Protein AF-A0A9P5ZV84-F1 (afdb_monomer)

Secondary structure (DSSP, 8-state):
-EE-SS-HHHHHHHHHHHH--GGGT--SSHHHHHHTTS-S-EE-GGGS---HHHHTS-------THHHHHHHTTSSS----TTT--EEES-GGGGTTSGGGEEEPPP--HHHHHHHHHHHSTTS-TT-HHHHTTS--HHHHHHHHHHHHTT-S-HHHHHHTTTTSHHHHTT-----

Organism: Pleurotus eryngii (NCBI:txid5323)

Mean predicted aligned error: 6.74 Å

Nearest PDB structures (foldseek):
  2ght-assembly2_B  TM=7.461E-01  e=7.608E-02  Homo sapiens
  3l0c-assembly2_B  TM=4.409E-01  e=1.042E-01  Homo sapiens

InterPro domains:
  IPR023214 HAD superfamily [G3DSA:3.40.50.1000] (1-156)

pLDDT: mean 87.29, std 14.45, range [34.97, 98.25]

Sequence (176 aa):
MVWGSAQPHSVEDMVRRAFCDPELAGAKSKDELVSSGRLVAVWARDTLGLPSDAYFQKTQTTKNLETPWKHLQGSEGVQHSASSTLLLDDSPLKARLQPLNHLCVKEYTSEMRLADLQVVSEDSTPYDINAYYNLDLTLLAVIGALDAIKWESNVAGWVRSGGLSLKGADNANRPA

Radius of gyration: 18.5 Å; Cα contacts (8 Å, |Δi|>4): 180; chains: 1; bounding box: 47×33×50 Å

Foldseek 3Di:
DAAEAADPVVQQVVCCVPAVDVVVVGNVGPVRCCVVVVDVDRHYNVQQPDDPVCSPDPDQTADDPVSVQVVCCPPPVDRDDQFHAADEEQDCSNCVNNSLRYDHFHDCDPVLVVLQVVLVPPPDDPDPVVSVVSHDCRVVLVVVLVVVSVPGRGSSVCSVVQVVPPVVVVVPPDDD

Structure (mmCIF, N/CA/C/O backbone):
data_AF-A0A9P5ZV84-F1
#
_entry.id   AF-A0A9P5ZV84-F1
#
loop_
_atom_site.group_PDB
_atom_site.id
_atom_site.type_symbol
_atom_site.label_atom_id
_atom_site.label_alt_id
_atom_site.label_comp_id
_atom_site.label_asym_id
_atom_site.label_entity_id
_atom_site.label_seq_id
_atom_site.pdbx_PDB_ins_code
_atom_site.Cartn_x
_atom_site.Cartn_y
_atom_site.Cartn_z
_atom_site.occupancy
_atom_site.B_iso_or_equiv
_atom_site.auth_seq_id
_atom_site.auth_comp_id
_atom_site.auth_asym_id
_atom_site.auth_atom_id
_atom_site.pdbx_PDB_model_num
ATOM 1 N N . MET A 1 1 ? -1.663 7.087 3.431 1.00 93.62 1 MET A N 1
ATOM 2 C CA . MET A 1 1 ? -0.621 6.464 4.283 1.00 93.62 1 MET A CA 1
ATOM 3 C C . MET A 1 1 ? 0.250 5.587 3.400 1.00 93.62 1 MET A C 1
ATOM 5 O O . MET A 1 1 ? -0.297 4.940 2.518 1.00 93.62 1 MET A O 1
ATOM 9 N N . VAL A 1 2 ? 1.560 5.532 3.645 1.00 97.31 2 VAL A N 1
ATOM 10 C CA . VAL A 1 2 ? 2.456 4.510 3.070 1.00 97.31 2 VAL A CA 1
ATOM 11 C C . VAL A 1 2 ? 2.811 3.508 4.165 1.00 97.31 2 VAL A C 1
ATOM 13 O O . VAL A 1 2 ? 3.163 3.924 5.264 1.00 97.31 2 VAL A O 1
ATOM 16 N N . TRP A 1 3 ? 2.724 2.205 3.882 1.00 97.88 3 TRP A N 1
ATOM 17 C CA . TRP A 1 3 ? 3.088 1.147 4.832 1.00 97.88 3 TRP A CA 1
ATOM 18 C C . TRP A 1 3 ? 3.998 0.111 4.159 1.00 97.88 3 TRP A C 1
ATOM 20 O O . TRP A 1 3 ? 3.532 -0.790 3.463 1.00 97.88 3 TRP A O 1
ATOM 30 N N . GLY A 1 4 ? 5.312 0.260 4.308 1.00 96.75 4 GLY A N 1
ATOM 31 C CA . GLY A 1 4 ? 6.317 -0.601 3.688 1.00 96.75 4 GLY A CA 1
ATOM 32 C C . GLY A 1 4 ? 6.654 -1.844 4.516 1.00 96.75 4 GLY A C 1
ATOM 33 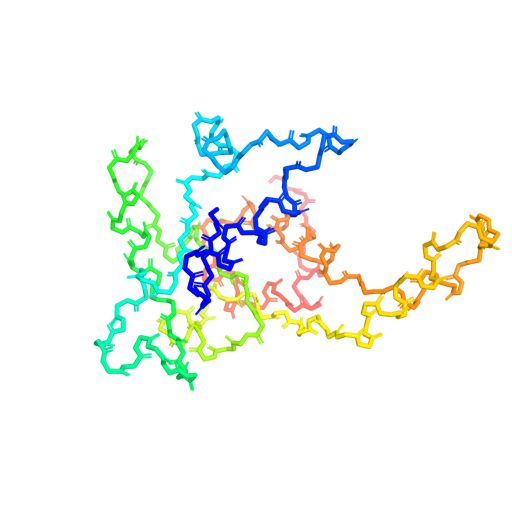O O . GLY A 1 4 ? 6.645 -1.813 5.742 1.00 96.75 4 GLY A O 1
ATOM 34 N N . SER A 1 5 ? 6.999 -2.950 3.841 1.00 96.12 5 SER A N 1
ATOM 35 C CA . SER A 1 5 ? 7.548 -4.160 4.493 1.00 96.12 5 SER A CA 1
ATOM 36 C C . SER A 1 5 ? 9.076 -4.163 4.630 1.00 96.12 5 SER A C 1
ATOM 38 O O . SER A 1 5 ? 9.632 -5.052 5.284 1.00 96.12 5 SER A O 1
ATOM 40 N N . ALA A 1 6 ? 9.748 -3.185 4.019 1.00 96.00 6 ALA A N 1
ATOM 41 C CA . ALA A 1 6 ? 11.187 -2.973 4.114 1.00 96.00 6 ALA A CA 1
ATOM 42 C C . ALA A 1 6 ? 11.553 -2.142 5.353 1.00 96.00 6 ALA A C 1
ATOM 44 O O . ALA A 1 6 ? 10.688 -1.543 5.995 1.00 96.00 6 ALA A O 1
ATOM 45 N N . GLN A 1 7 ? 12.839 -2.119 5.699 1.00 95.88 7 GLN A N 1
ATOM 46 C CA . GLN A 1 7 ? 13.337 -1.337 6.830 1.00 95.88 7 GLN A CA 1
ATOM 47 C C . GLN A 1 7 ? 13.118 0.175 6.622 1.00 95.88 7 GLN A C 1
ATOM 49 O O . GLN A 1 7 ? 13.026 0.616 5.472 1.00 95.88 7 GLN A O 1
ATOM 54 N N . PRO A 1 8 ? 13.080 0.975 7.708 1.00 97.19 8 PRO A N 1
ATOM 55 C CA . PRO A 1 8 ? 12.782 2.407 7.642 1.00 97.19 8 PRO A CA 1
ATOM 56 C C . PRO A 1 8 ? 13.585 3.180 6.593 1.00 97.19 8 PRO A C 1
ATOM 58 O O . PRO A 1 8 ? 12.991 3.884 5.783 1.00 97.19 8 PRO A O 1
ATOM 61 N N . HIS A 1 9 ? 14.904 2.976 6.529 1.00 96.69 9 HIS A N 1
ATOM 62 C CA . HIS A 1 9 ? 15.768 3.674 5.570 1.00 96.69 9 HIS A CA 1
ATOM 63 C C . HIS A 1 9 ? 15.399 3.373 4.104 1.00 96.69 9 HIS A C 1
ATOM 65 O O . HIS A 1 9 ? 15.443 4.260 3.256 1.00 96.69 9 HIS A O 1
ATOM 71 N N . SER A 1 10 ? 15.008 2.129 3.793 1.00 96.75 10 SER A N 1
ATOM 72 C CA . SER A 1 10 ? 14.623 1.740 2.434 1.00 96.75 10 SER A CA 1
ATOM 73 C C . SER A 1 10 ? 13.276 2.355 2.054 1.00 96.75 10 SER A C 1
ATOM 75 O O . SER A 1 10 ? 13.121 2.858 0.946 1.00 96.75 10 SER A O 1
ATOM 77 N N . VAL A 1 11 ? 12.306 2.338 2.977 1.00 97.00 11 VAL A N 1
ATOM 78 C CA . VAL A 1 11 ? 10.986 2.955 2.761 1.00 97.00 11 VAL A CA 1
ATOM 79 C C . VAL A 1 11 ? 11.117 4.469 2.601 1.00 97.00 11 VAL A C 1
ATOM 81 O O . VAL A 1 11 ? 10.456 5.048 1.746 1.00 97.00 11 VAL A O 1
ATOM 84 N N . GLU A 1 12 ? 11.988 5.107 3.380 1.00 95.25 12 GLU A N 1
ATOM 85 C CA . GLU A 1 12 ? 12.266 6.538 3.276 1.00 95.25 12 GLU A CA 1
ATOM 86 C C . GLU A 1 12 ? 12.843 6.926 1.912 1.00 95.25 12 GLU A C 1
ATOM 88 O O . GLU A 1 12 ? 12.334 7.859 1.290 1.00 95.25 12 GLU A O 1
ATOM 93 N N . ASP A 1 13 ? 13.836 6.190 1.400 1.00 95.44 13 ASP A N 1
ATOM 94 C CA . ASP A 1 13 ? 14.368 6.454 0.059 1.00 95.44 13 ASP A CA 1
ATOM 95 C C . ASP A 1 13 ? 13.310 6.219 -1.033 1.00 95.44 13 ASP A C 1
ATOM 97 O O . ASP A 1 13 ? 13.196 7.028 -1.954 1.00 95.44 13 ASP A O 1
ATOM 101 N N . MET A 1 14 ? 12.478 5.176 -0.907 1.00 95.31 14 MET A N 1
ATOM 102 C CA . MET A 1 14 ? 11.359 4.931 -1.830 1.00 95.31 14 MET A CA 1
ATOM 103 C C . MET A 1 14 ? 10.352 6.087 -1.830 1.00 95.31 14 MET A C 1
ATOM 105 O O . MET A 1 14 ? 9.993 6.585 -2.894 1.00 95.31 14 MET A O 1
ATOM 109 N N . VAL A 1 15 ? 9.917 6.545 -0.652 1.00 94.88 15 VAL A N 1
ATOM 110 C CA . VAL A 1 15 ? 8.969 7.664 -0.516 1.00 94.88 15 VAL A CA 1
ATOM 111 C C . VAL A 1 15 ? 9.560 8.947 -1.086 1.00 94.88 15 VAL A C 1
ATOM 113 O O . VAL A 1 15 ? 8.878 9.653 -1.824 1.00 94.88 15 VAL A O 1
ATOM 116 N N . ARG A 1 16 ? 10.836 9.226 -0.802 1.00 93.12 16 ARG A N 1
ATOM 117 C CA . ARG A 1 16 ? 11.533 10.391 -1.350 1.00 93.12 16 ARG A CA 1
ATOM 118 C C . ARG A 1 16 ? 11.546 10.360 -2.878 1.00 93.12 16 ARG A C 1
ATOM 120 O O . ARG A 1 16 ? 11.194 11.351 -3.501 1.00 93.12 16 ARG A O 1
ATOM 127 N N . ARG A 1 17 ? 11.917 9.234 -3.492 1.00 91.75 17 ARG A N 1
ATOM 128 C CA . ARG A 1 17 ? 11.963 9.119 -4.960 1.00 91.75 17 ARG A CA 1
ATOM 129 C C . ARG A 1 17 ? 10.580 9.176 -5.609 1.00 91.75 17 ARG A C 1
ATOM 131 O O . ARG A 1 17 ? 10.471 9.687 -6.711 1.00 91.75 17 ARG A O 1
ATOM 138 N N . ALA A 1 18 ? 9.551 8.647 -4.950 1.00 91.00 18 ALA A N 1
ATOM 139 C CA . ALA A 1 18 ? 8.205 8.573 -5.515 1.00 91.00 18 ALA A CA 1
ATOM 140 C C . ALA A 1 18 ? 7.397 9.872 -5.362 1.00 91.00 18 ALA A C 1
ATOM 142 O O . ALA A 1 18 ? 6.582 10.187 -6.222 1.00 91.00 18 ALA A O 1
ATOM 143 N N . PHE A 1 19 ? 7.578 10.606 -4.260 1.00 91.50 19 PHE A N 1
ATOM 144 C CA . PHE A 1 19 ? 6.693 11.719 -3.891 1.00 91.50 19 PHE A CA 1
ATOM 145 C C . PHE A 1 19 ? 7.407 13.059 -3.701 1.00 91.50 19 PHE A C 1
ATOM 147 O O . PHE A 1 19 ? 6.730 14.078 -3.538 1.00 91.50 19 PHE A O 1
ATOM 154 N N . CYS A 1 20 ? 8.742 13.074 -3.695 1.00 88.56 20 CYS A N 1
ATOM 155 C CA . CYS A 1 20 ? 9.529 14.287 -3.482 1.00 88.56 20 CYS A CA 1
ATOM 156 C C . CYS A 1 20 ? 10.251 14.776 -4.742 1.00 88.56 20 CYS A C 1
ATOM 158 O O . CYS A 1 20 ? 11.294 15.419 -4.638 1.00 88.56 20 CYS A O 1
ATOM 160 N N . ASP A 1 21 ? 9.708 14.458 -5.919 1.00 82.88 21 ASP A N 1
ATOM 161 C CA . ASP A 1 21 ? 10.191 14.991 -7.189 1.00 82.88 21 ASP A CA 1
ATOM 162 C C . ASP A 1 21 ? 9.724 16.452 -7.363 1.00 82.88 21 ASP A C 1
ATOM 164 O O . ASP A 1 21 ? 8.517 16.695 -7.489 1.00 82.88 21 ASP A O 1
ATOM 168 N N . PRO A 1 22 ? 10.639 17.440 -7.360 1.00 72.50 22 PRO A N 1
ATOM 169 C CA . PRO A 1 22 ? 10.279 18.847 -7.505 1.00 72.50 22 PRO A CA 1
ATOM 170 C C . PRO A 1 22 ? 9.592 19.168 -8.839 1.00 72.50 22 PRO A C 1
ATOM 172 O O . PRO A 1 22 ? 8.816 20.121 -8.894 1.00 72.50 22 PRO A O 1
ATOM 175 N N . GLU A 1 23 ? 9.842 18.386 -9.894 1.00 75.06 23 GLU A N 1
ATOM 176 C CA . GLU A 1 23 ? 9.270 18.615 -11.227 1.00 75.06 23 GLU A CA 1
ATOM 177 C C . GLU A 1 23 ? 7.789 18.209 -11.302 1.00 75.06 23 GLU A C 1
ATOM 179 O O . GLU A 1 23 ? 7.032 18.755 -12.102 1.00 75.06 23 GLU A O 1
ATOM 184 N N . LEU A 1 24 ? 7.336 17.325 -10.407 1.00 68.12 24 LEU A N 1
ATOM 185 C CA . LEU A 1 24 ? 5.956 16.823 -10.345 1.00 68.12 24 LEU A CA 1
ATOM 186 C C . LEU A 1 24 ? 5.126 17.463 -9.217 1.00 68.12 24 LEU A C 1
ATOM 188 O O . LEU A 1 24 ? 4.193 16.846 -8.698 1.00 68.12 24 LEU A O 1
ATOM 192 N N . ALA A 1 25 ? 5.472 18.685 -8.789 1.00 63.59 25 ALA A N 1
ATOM 193 C CA . ALA A 1 25 ? 4.902 19.320 -7.590 1.00 63.59 25 ALA A CA 1
ATOM 194 C C . ALA A 1 25 ? 5.015 18.424 -6.328 1.00 63.59 25 ALA A C 1
ATOM 196 O O . ALA A 1 25 ? 4.129 18.368 -5.457 1.00 63.59 25 ALA A O 1
ATOM 197 N N . GLY A 1 26 ? 6.116 17.676 -6.234 1.00 75.31 26 GLY A N 1
ATOM 198 C CA . GLY A 1 26 ? 6.455 16.844 -5.087 1.00 75.31 26 GLY A CA 1
ATOM 199 C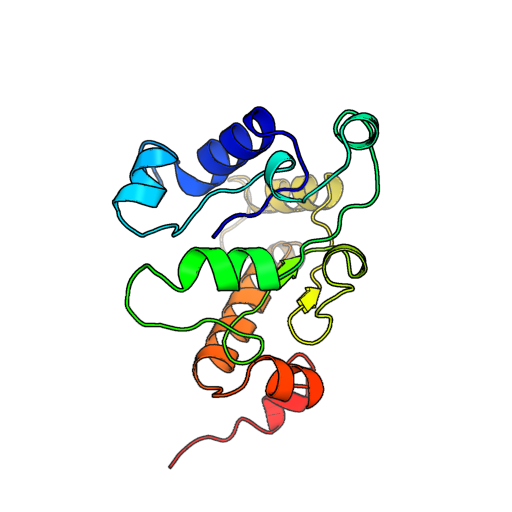 C . GLY A 1 26 ? 6.748 17.667 -3.834 1.00 75.31 26 GLY A C 1
ATOM 200 O O . GLY A 1 26 ? 6.993 18.871 -3.884 1.00 75.31 26 GLY A O 1
ATOM 201 N N . ALA A 1 27 ? 6.683 17.014 -2.677 1.00 84.31 27 ALA A N 1
ATOM 202 C CA . ALA A 1 27 ? 7.130 17.617 -1.420 1.00 84.31 27 ALA A CA 1
ATOM 203 C C . ALA A 1 27 ? 8.667 17.677 -1.366 1.00 84.31 27 ALA A C 1
ATOM 205 O O . ALA A 1 27 ? 9.341 16.957 -2.089 1.00 84.31 27 ALA A O 1
ATOM 206 N N . LYS A 1 28 ? 9.272 18.468 -0.479 1.00 87.69 28 LYS A N 1
ATOM 207 C CA . LYS A 1 28 ? 10.740 18.483 -0.318 1.00 87.69 28 LYS A CA 1
ATOM 208 C C . LYS A 1 28 ? 11.242 17.290 0.484 1.00 87.69 28 LYS A C 1
ATOM 210 O O . LYS A 1 28 ? 12.394 16.882 0.351 1.00 87.69 28 LYS A O 1
ATOM 215 N N . SER A 1 29 ? 10.399 16.734 1.349 1.00 90.06 29 SER A N 1
ATOM 216 C CA . SER A 1 29 ? 10.757 15.622 2.224 1.00 90.06 29 SER A CA 1
ATOM 217 C C . SER A 1 29 ? 9.537 14.806 2.648 1.00 90.06 29 SER A C 1
ATOM 219 O O . SER A 1 29 ? 8.388 15.234 2.525 1.00 90.06 29 SER A O 1
ATOM 221 N N . LYS A 1 30 ? 9.810 13.627 3.216 1.00 91.19 30 LYS A N 1
ATOM 222 C CA . LYS A 1 30 ? 8.823 12.807 3.926 1.00 91.19 30 LYS A CA 1
ATOM 223 C C . LYS A 1 30 ? 8.096 13.605 5.016 1.00 91.19 30 LYS A C 1
ATOM 225 O O . LYS A 1 30 ? 6.881 13.492 5.146 1.00 91.19 30 LYS A O 1
ATOM 230 N N . ASP A 1 31 ? 8.824 14.425 5.769 1.00 92.50 31 ASP A N 1
ATOM 231 C CA . ASP A 1 31 ? 8.262 15.206 6.875 1.00 92.50 31 ASP A CA 1
ATOM 232 C C . ASP A 1 31 ? 7.325 16.310 6.374 1.00 92.50 31 ASP A C 1
ATOM 234 O O . ASP A 1 31 ? 6.314 16.603 7.011 1.00 92.50 31 ASP A O 1
ATOM 238 N N . GLU A 1 32 ? 7.595 16.881 5.197 1.00 92.38 32 GLU A N 1
ATOM 239 C CA . GLU A 1 32 ? 6.668 17.808 4.548 1.00 92.38 32 GLU A CA 1
ATOM 240 C C . GLU A 1 32 ? 5.404 17.090 4.055 1.00 92.38 32 GLU A C 1
ATOM 242 O O . GLU A 1 32 ? 4.306 17.607 4.248 1.00 92.38 32 GLU A O 1
ATOM 247 N N . LEU A 1 33 ? 5.512 15.875 3.493 1.00 92.38 33 LEU A N 1
ATOM 248 C CA . LEU A 1 33 ? 4.326 15.085 3.113 1.00 92.38 33 LEU A CA 1
ATOM 249 C C . LEU A 1 33 ? 3.405 14.845 4.311 1.00 92.38 33 LEU A C 1
ATOM 251 O O . LEU A 1 33 ? 2.186 14.912 4.163 1.00 92.38 33 LEU A O 1
ATOM 255 N N . VAL A 1 34 ? 3.986 14.575 5.482 1.00 92.50 34 VAL A N 1
ATOM 256 C CA . VAL A 1 34 ? 3.217 14.320 6.703 1.00 92.50 34 VAL A CA 1
ATOM 257 C C . VAL A 1 34 ? 2.663 15.601 7.309 1.00 92.50 34 VAL A C 1
ATOM 259 O O . VAL A 1 34 ? 1.465 15.684 7.563 1.00 92.50 34 VAL A O 1
ATOM 262 N N . SER A 1 35 ? 3.495 16.625 7.487 1.00 92.94 35 SER A N 1
ATOM 263 C CA . SER A 1 35 ? 3.065 17.887 8.105 1.00 92.94 35 SER A CA 1
ATOM 264 C C . SER A 1 35 ? 2.061 18.675 7.255 1.00 92.94 35 SER A C 1
ATOM 266 O O . SER A 1 35 ? 1.228 19.381 7.814 1.00 92.94 35 SER A O 1
ATOM 268 N N . SER A 1 36 ? 2.084 18.521 5.925 1.00 91.88 36 SER A N 1
ATOM 269 C CA . SER A 1 36 ? 1.080 19.101 5.014 1.00 91.88 36 SER A CA 1
ATOM 270 C C . SER A 1 36 ? -0.219 18.292 4.908 1.00 91.88 36 SER A C 1
ATOM 272 O O . SER A 1 36 ? -1.154 18.735 4.246 1.00 91.88 36 SER A O 1
ATOM 274 N N . GLY A 1 37 ? -0.285 17.092 5.494 1.00 89.94 37 GLY A N 1
ATOM 275 C CA . GLY A 1 37 ? -1.444 16.200 5.388 1.00 89.94 37 GLY A CA 1
ATOM 276 C C . GLY A 1 37 ? -1.556 15.427 4.065 1.00 89.94 37 GLY A C 1
ATOM 277 O O . GLY A 1 37 ? -2.470 14.617 3.919 1.00 89.94 37 GLY A O 1
ATOM 278 N N . ARG A 1 38 ? -0.616 15.589 3.117 1.00 90.62 38 ARG A N 1
ATOM 279 C CA . ARG A 1 38 ? -0.567 14.785 1.873 1.00 90.62 38 ARG A CA 1
ATOM 280 C C . ARG A 1 38 ? -0.425 13.288 2.164 1.00 90.62 38 ARG A C 1
ATOM 282 O O . ARG A 1 38 ? -0.954 12.457 1.430 1.00 90.62 38 ARG A O 1
ATOM 289 N N . LEU A 1 39 ? 0.270 12.934 3.245 1.00 93.31 39 LEU A N 1
ATOM 290 C CA . LEU A 1 39 ? 0.303 11.588 3.806 1.00 93.31 39 LEU A CA 1
ATOM 291 C C . LEU A 1 39 ? 0.040 11.643 5.308 1.00 93.31 39 LEU A C 1
ATOM 293 O O . LEU A 1 39 ? 0.831 12.193 6.050 1.00 93.31 39 LEU A O 1
ATOM 297 N N . VAL A 1 40 ? -0.985 10.948 5.795 1.00 92.38 40 VAL A N 1
ATOM 298 C CA . VAL A 1 40 ? -1.237 10.877 7.250 1.00 92.38 40 VAL A CA 1
ATOM 299 C C . VAL A 1 40 ? -0.130 10.163 8.043 1.00 92.38 40 VAL A C 1
ATOM 301 O O . VAL A 1 40 ? -0.013 10.362 9.244 1.00 92.38 40 VAL A O 1
ATOM 304 N N . ALA A 1 41 ? 0.661 9.305 7.386 1.00 94.44 41 ALA A N 1
ATOM 305 C CA . ALA A 1 41 ? 1.802 8.603 7.975 1.00 94.44 41 ALA A CA 1
ATOM 306 C C . ALA A 1 41 ? 2.629 7.867 6.907 1.00 94.44 41 ALA A C 1
ATOM 308 O O . ALA A 1 41 ? 2.108 7.468 5.852 1.00 94.44 41 ALA A O 1
ATOM 309 N N . VAL A 1 42 ? 3.898 7.623 7.244 1.00 96.81 42 VAL A N 1
ATOM 310 C CA . VAL A 1 42 ? 4.827 6.741 6.529 1.00 96.81 42 VAL A CA 1
ATOM 311 C C . VAL A 1 42 ? 5.370 5.719 7.519 1.00 96.81 42 VAL A C 1
ATOM 313 O O . VAL A 1 42 ? 6.102 6.064 8.442 1.00 96.81 42 VAL A O 1
ATOM 316 N N . TRP A 1 43 ? 4.983 4.465 7.334 1.00 97.69 43 TRP A N 1
ATOM 317 C CA . TRP A 1 43 ? 5.302 3.343 8.206 1.00 97.69 43 TRP A CA 1
ATOM 318 C C . TRP A 1 43 ? 6.158 2.316 7.476 1.00 97.69 43 TRP A C 1
ATOM 320 O O . TRP A 1 43 ? 6.004 2.109 6.271 1.00 97.69 43 TRP A O 1
ATOM 330 N N . ALA A 1 44 ? 7.043 1.650 8.209 1.00 97.38 44 ALA A N 1
ATOM 331 C CA . ALA A 1 44 ? 7.966 0.661 7.673 1.00 97.38 44 ALA A CA 1
ATOM 332 C C . ALA A 1 44 ? 7.892 -0.649 8.473 1.00 97.38 44 ALA A C 1
ATOM 334 O O . ALA A 1 44 ? 6.951 -0.887 9.237 1.00 97.38 44 ALA A O 1
ATOM 335 N N . ARG A 1 45 ? 8.870 -1.535 8.269 1.00 97.06 45 ARG A N 1
ATOM 336 C CA . ARG A 1 45 ? 8.920 -2.875 8.869 1.00 97.06 45 ARG A CA 1
ATOM 337 C C . ARG A 1 45 ? 8.811 -2.894 10.395 1.00 97.06 45 ARG A C 1
ATOM 339 O O . ARG A 1 45 ? 8.276 -3.847 10.952 1.00 97.06 45 ARG A O 1
ATOM 346 N N . ASP A 1 46 ? 9.297 -1.852 11.052 1.00 95.81 46 ASP A N 1
ATOM 347 C CA . ASP A 1 46 ? 9.256 -1.628 12.500 1.00 95.81 46 ASP A CA 1
ATOM 348 C C . ASP A 1 46 ? 7.831 -1.481 13.058 1.00 95.81 46 ASP A C 1
ATOM 350 O O . ASP A 1 46 ? 7.591 -1.764 14.227 1.00 95.81 46 ASP A O 1
ATOM 354 N N . THR A 1 47 ? 6.860 -1.144 12.210 1.00 96.00 47 THR A N 1
ATOM 355 C CA . THR A 1 47 ? 5.443 -0.994 12.592 1.00 96.00 47 THR A CA 1
ATOM 356 C C . THR A 1 47 ? 4.595 -2.252 12.366 1.00 96.00 47 THR A C 1
ATOM 358 O O . THR A 1 47 ? 3.401 -2.264 12.661 1.00 96.00 47 THR A O 1
ATOM 361 N N . LEU A 1 48 ? 5.186 -3.329 11.834 1.00 95.25 48 LEU A N 1
ATOM 362 C CA . LEU A 1 48 ? 4.466 -4.565 11.490 1.00 95.25 48 LEU A CA 1
ATOM 363 C C . LEU A 1 48 ? 4.294 -5.530 12.671 1.00 95.25 48 LEU A C 1
ATOM 365 O O . LEU A 1 48 ? 3.711 -6.598 12.499 1.00 95.25 48 LEU A O 1
ATOM 369 N N . GLY A 1 49 ? 4.811 -5.181 13.854 1.00 93.62 49 GLY A N 1
ATOM 370 C CA . GLY A 1 49 ? 4.730 -6.032 15.045 1.00 93.62 49 GLY A CA 1
ATOM 371 C C . GLY A 1 49 ? 5.518 -7.338 14.910 1.00 93.62 49 GLY A C 1
ATOM 372 O O . GLY A 1 49 ? 5.110 -8.363 15.450 1.00 93.62 49 GLY A O 1
ATOM 373 N N . LEU A 1 50 ? 6.618 -7.322 14.150 1.00 94.00 50 LEU A N 1
ATOM 374 C CA . LEU A 1 50 ? 7.488 -8.487 14.002 1.00 94.00 50 LEU A CA 1
ATOM 375 C C . LEU A 1 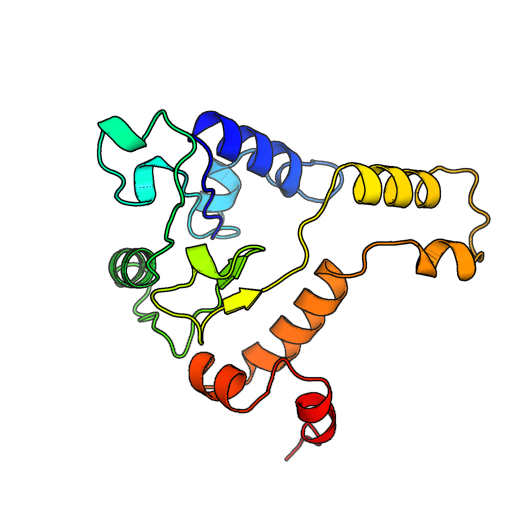50 ? 8.287 -8.733 15.291 1.00 94.00 50 LEU A C 1
ATOM 377 O O . LEU A 1 50 ? 8.746 -7.768 15.906 1.00 94.00 50 LEU A O 1
ATOM 381 N N . PRO A 1 51 ? 8.519 -10.002 15.672 1.00 92.56 51 PRO A N 1
ATOM 382 C CA . PRO A 1 51 ? 9.482 -10.311 16.716 1.00 92.56 51 PRO A CA 1
ATOM 383 C C . PRO A 1 51 ? 10.904 -9.944 16.261 1.00 92.56 51 PRO A C 1
ATOM 385 O O . PRO A 1 51 ? 11.197 -9.830 15.064 1.00 92.56 51 PRO A O 1
ATOM 388 N N . SER A 1 52 ? 11.789 -9.706 17.229 1.00 90.81 52 SER A N 1
ATOM 389 C CA . SER A 1 52 ? 13.135 -9.167 16.994 1.00 90.81 52 SER A CA 1
ATOM 390 C C . SER A 1 52 ? 14.002 -10.059 16.101 1.00 90.81 52 SER A C 1
ATOM 392 O O . SER A 1 52 ? 14.780 -9.551 15.294 1.00 90.81 52 SER A O 1
ATOM 394 N N . ASP A 1 53 ? 13.834 -11.375 16.193 1.00 90.62 53 ASP A N 1
ATOM 395 C CA . ASP A 1 53 ? 14.513 -12.381 15.373 1.00 90.62 53 ASP A CA 1
ATOM 396 C C . ASP A 1 53 ? 14.075 -12.344 13.898 1.00 90.62 53 ASP A C 1
ATOM 398 O O . ASP A 1 53 ? 14.899 -12.511 12.998 1.00 90.62 53 ASP A O 1
ATOM 402 N N . ALA A 1 54 ? 12.803 -12.048 13.634 1.00 92.56 54 ALA A N 1
ATOM 403 C CA . ALA A 1 54 ? 12.227 -11.920 12.297 1.00 92.56 54 ALA A CA 1
ATOM 404 C C . ALA A 1 54 ? 12.464 -10.542 11.650 1.00 92.56 54 ALA A C 1
ATOM 406 O O . ALA A 1 54 ? 12.337 -10.389 10.426 1.00 92.56 54 ALA A O 1
ATOM 407 N N . TYR A 1 55 ? 12.805 -9.523 12.444 1.00 92.69 55 TYR A N 1
ATOM 408 C CA . TYR A 1 55 ? 12.960 -8.150 11.962 1.00 92.69 55 TYR A CA 1
ATOM 409 C C . TYR A 1 55 ? 14.063 -8.023 10.899 1.00 92.69 55 TYR A C 1
ATOM 411 O O . TYR A 1 55 ? 13.859 -7.365 9.878 1.00 92.69 55 TYR A O 1
ATOM 419 N N . PHE A 1 56 ? 15.194 -8.708 11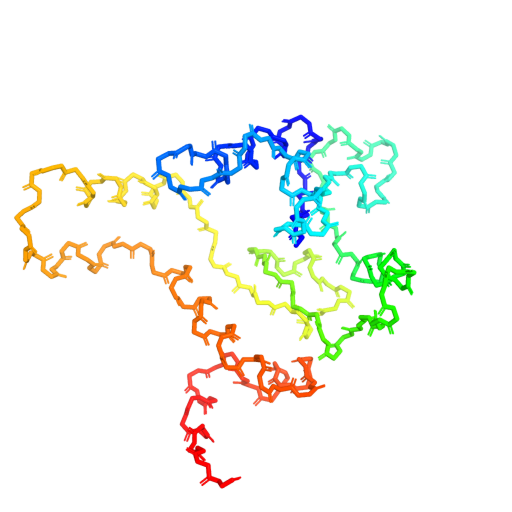.076 1.00 91.94 56 PHE A N 1
ATOM 420 C CA . PHE A 1 56 ? 16.331 -8.658 10.146 1.00 91.94 56 PHE A CA 1
ATOM 421 C C . PHE A 1 56 ? 16.304 -9.743 9.059 1.00 91.94 56 PHE A C 1
ATOM 423 O O . PHE A 1 56 ? 17.239 -9.846 8.270 1.00 91.94 56 PHE A O 1
ATOM 430 N N . GLN A 1 57 ? 15.241 -10.546 8.993 1.00 91.69 57 GLN A N 1
ATOM 431 C CA . GLN A 1 57 ? 15.126 -11.662 8.054 1.00 91.69 57 GLN A CA 1
ATOM 432 C C . GLN A 1 57 ? 14.068 -11.393 6.986 1.00 91.69 57 GLN A C 1
ATOM 434 O O . GLN A 1 57 ? 13.087 -10.687 7.222 1.00 91.69 57 GLN A O 1
ATOM 439 N N . LYS A 1 58 ? 14.209 -12.022 5.814 1.00 89.00 58 LYS A N 1
ATOM 440 C CA . LYS A 1 58 ? 13.151 -12.047 4.796 1.00 89.00 58 LYS A CA 1
ATOM 441 C C . LYS A 1 58 ? 12.038 -13.005 5.236 1.00 89.00 58 LYS A C 1
ATOM 443 O O . LYS A 1 58 ? 11.979 -14.145 4.795 1.00 89.00 58 LYS A O 1
ATOM 448 N N . THR A 1 59 ? 11.169 -12.531 6.126 1.00 92.19 59 THR A N 1
ATOM 449 C CA . THR A 1 59 ? 9.969 -13.257 6.563 1.00 92.19 59 THR A CA 1
ATOM 450 C C . THR A 1 59 ? 8.701 -12.712 5.912 1.00 92.19 59 THR A C 1
ATOM 452 O O . THR A 1 59 ? 8.646 -11.543 5.513 1.00 92.19 59 THR A O 1
ATOM 455 N N . GLN A 1 60 ? 7.671 -13.552 5.843 1.00 92.62 60 GLN A N 1
ATOM 456 C CA . GLN A 1 60 ? 6.332 -13.143 5.444 1.00 92.62 60 GLN A CA 1
ATOM 457 C C . GLN A 1 60 ? 5.773 -12.134 6.456 1.00 92.62 60 GLN A C 1
ATOM 459 O O . GLN A 1 60 ? 5.769 -12.372 7.661 1.00 92.62 60 GLN A O 1
ATOM 464 N N . THR A 1 61 ? 5.294 -10.995 5.959 1.00 95.56 61 THR A N 1
ATOM 465 C CA . THR A 1 61 ? 4.752 -9.906 6.778 1.00 95.56 61 THR A CA 1
ATOM 466 C C . THR A 1 61 ? 3.238 -9.814 6.660 1.00 95.56 61 THR A C 1
ATOM 468 O O . THR A 1 61 ? 2.672 -10.054 5.596 1.00 95.56 61 THR A O 1
ATOM 471 N N . THR A 1 62 ? 2.575 -9.429 7.750 1.00 97.19 62 THR A N 1
ATOM 472 C CA . THR A 1 62 ? 1.129 -9.171 7.780 1.00 97.19 62 THR A CA 1
ATOM 473 C C . THR A 1 62 ? 0.876 -7.721 8.168 1.00 97.19 62 THR A C 1
ATOM 475 O O . THR A 1 62 ? 1.458 -7.230 9.130 1.00 97.19 62 THR A O 1
ATOM 478 N N . LYS A 1 63 ? 0.000 -7.043 7.429 1.00 98.06 63 LYS A N 1
ATOM 479 C CA . LYS A 1 63 ? -0.450 -5.675 7.680 1.00 98.06 63 LYS A CA 1
ATOM 480 C C . LYS A 1 63 ? -1.814 -5.723 8.357 1.00 98.06 63 LYS A C 1
ATOM 482 O O . LYS A 1 63 ? -2.844 -5.783 7.695 1.00 98.06 63 LYS A O 1
ATOM 487 N N . ASN A 1 64 ? -1.819 -5.747 9.687 1.00 97.69 64 ASN A N 1
ATOM 488 C CA . ASN A 1 64 ? -3.062 -5.735 10.455 1.00 97.69 64 ASN A CA 1
ATOM 489 C C . ASN A 1 64 ? -3.706 -4.339 10.415 1.00 97.69 64 ASN A C 1
ATOM 491 O O . ASN A 1 64 ? -3.195 -3.420 11.052 1.00 97.69 64 ASN A O 1
ATOM 495 N N . LEU A 1 65 ? -4.832 -4.173 9.718 1.00 97.81 65 LEU A N 1
ATOM 496 C CA . LEU A 1 65 ? -5.501 -2.871 9.600 1.00 97.81 65 LEU A CA 1
ATOM 497 C C . LEU A 1 65 ? -6.043 -2.324 10.929 1.00 97.81 65 LEU A C 1
ATOM 499 O O . LEU A 1 65 ? -6.239 -1.117 11.042 1.00 97.81 65 LEU A O 1
ATOM 503 N N . GLU A 1 66 ? -6.175 -3.143 11.976 1.00 96.31 66 GLU A N 1
ATOM 504 C CA . GLU A 1 66 ? -6.462 -2.612 13.313 1.00 96.31 66 GLU A CA 1
ATOM 505 C C . GLU A 1 66 ? -5.372 -1.663 13.831 1.00 96.31 66 GLU A C 1
ATOM 507 O O . GLU A 1 66 ? -5.673 -0.780 14.634 1.00 96.31 66 GLU A O 1
ATOM 512 N N . THR A 1 67 ? -4.120 -1.825 13.391 1.00 95.38 67 THR A N 1
ATOM 513 C CA . THR A 1 67 ? -2.999 -0.968 13.797 1.00 95.38 67 THR A CA 1
ATOM 514 C C . THR A 1 67 ? -3.221 0.489 13.371 1.00 95.38 67 THR A C 1
ATOM 516 O O . THR A 1 67 ? -3.274 1.349 14.255 1.00 95.38 67 THR A O 1
ATOM 519 N N . PRO A 1 68 ? -3.410 0.818 12.072 1.00 94.38 68 PRO A N 1
ATOM 520 C CA . PRO A 1 68 ? -3.732 2.186 11.677 1.00 94.38 68 PRO A CA 1
ATOM 521 C C . PRO A 1 68 ? -5.094 2.652 12.201 1.00 94.38 68 PRO A C 1
ATOM 523 O O . PRO A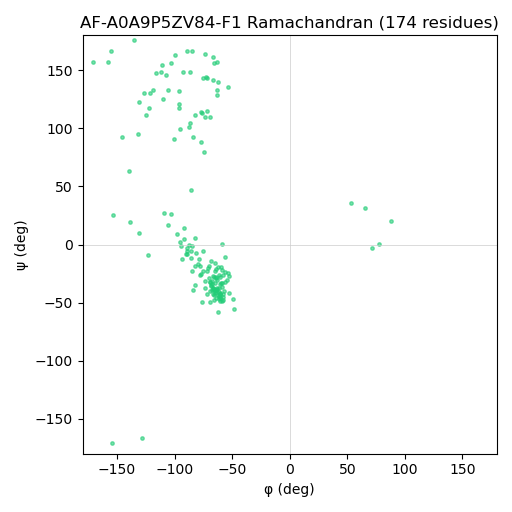 1 68 ? -5.210 3.819 12.557 1.00 94.38 68 PRO A O 1
ATOM 526 N N . TRP A 1 69 ? -6.105 1.783 12.331 1.00 94.94 69 TRP A N 1
ATOM 527 C CA . TRP A 1 69 ? -7.400 2.195 12.893 1.00 94.94 69 TRP A CA 1
ATOM 528 C C . TRP A 1 69 ? -7.273 2.702 14.328 1.00 94.94 69 TRP A C 1
ATOM 530 O O . TRP A 1 69 ? -7.804 3.760 14.642 1.00 94.94 69 TRP A O 1
ATOM 540 N N . LYS A 1 70 ? -6.538 1.989 15.190 1.00 92.50 70 LYS A N 1
ATOM 541 C CA . LYS A 1 70 ? -6.286 2.414 16.576 1.00 92.50 70 LYS A CA 1
ATOM 542 C C . LYS A 1 70 ? -5.404 3.661 16.634 1.00 92.50 70 LYS A C 1
ATOM 544 O O . LYS A 1 70 ? -5.659 4.542 17.443 1.00 92.50 70 LYS A O 1
ATOM 549 N N . HIS A 1 71 ? -4.391 3.752 15.770 1.00 90.69 71 HIS A N 1
ATOM 550 C CA . HIS A 1 71 ? -3.486 4.903 15.735 1.00 90.69 71 HIS A CA 1
ATOM 551 C C . HIS A 1 71 ? -4.187 6.201 15.304 1.00 90.69 71 HIS A C 1
ATOM 553 O O . HIS A 1 71 ? -3.921 7.257 15.867 1.00 90.69 71 HIS A O 1
ATOM 559 N N . LEU A 1 72 ? -5.100 6.118 14.332 1.00 88.56 72 LEU A N 1
ATOM 560 C CA . LEU A 1 72 ? -5.785 7.277 13.751 1.00 88.56 72 LEU A CA 1
ATOM 561 C C . LEU A 1 72 ? -7.080 7.664 14.483 1.00 88.56 72 LEU A C 1
ATOM 563 O O . LEU A 1 72 ? -7.668 8.695 14.174 1.00 88.56 72 LEU A O 1
ATOM 567 N N . GLN A 1 73 ? -7.527 6.881 15.470 1.00 82.44 73 GLN A N 1
ATOM 568 C CA . GLN A 1 73 ? -8.733 7.178 16.259 1.00 82.44 73 GLN A CA 1
ATOM 569 C C . GLN A 1 73 ? -8.671 8.520 17.013 1.00 82.44 73 GLN A C 1
ATOM 571 O O . GLN A 1 73 ? -9.714 9.043 17.395 1.00 82.44 73 GLN A O 1
ATOM 576 N N . GLY A 1 74 ? -7.477 9.082 17.226 1.00 67.25 74 GLY A N 1
ATOM 577 C CA . GLY A 1 74 ? -7.290 10.334 17.961 1.00 67.25 74 GLY A CA 1
ATOM 578 C C . GLY A 1 74 ? -7.233 11.608 17.116 1.00 67.25 74 GLY A C 1
ATOM 579 O O . GLY A 1 74 ? -7.287 12.686 17.701 1.00 67.25 74 GLY A O 1
ATOM 580 N N . SER A 1 75 ? -7.094 11.530 15.785 1.00 62.00 75 SER A N 1
ATOM 581 C CA . SER A 1 75 ? -6.629 12.695 15.015 1.00 62.00 75 SER A CA 1
ATOM 582 C C . SER A 1 75 ? -7.709 13.707 14.622 1.00 62.00 75 SER A C 1
ATOM 584 O O . SER A 1 75 ? -7.420 14.887 14.712 1.00 62.00 75 SER A O 1
ATOM 586 N N . GLU A 1 76 ? -8.931 13.327 14.232 1.00 60.62 76 GLU A N 1
ATOM 587 C CA . GLU A 1 76 ? -9.967 14.301 13.794 1.00 60.62 76 GLU A CA 1
ATOM 588 C C . GLU A 1 76 ? -11.410 13.791 14.012 1.00 60.62 76 GLU A C 1
ATOM 590 O O . GLU A 1 76 ? -12.340 14.149 13.294 1.00 60.62 76 GLU A O 1
ATOM 595 N N . GLY A 1 77 ? -11.623 12.884 14.973 1.00 64.81 77 GLY A N 1
ATOM 596 C CA . GLY A 1 77 ? -12.946 12.298 15.251 1.00 64.81 77 GLY A CA 1
ATOM 597 C C . GLY A 1 77 ? -13.459 11.304 14.195 1.00 64.81 77 GLY A C 1
ATOM 598 O O . GLY A 1 77 ? -14.508 10.691 14.390 1.00 64.81 77 GLY A O 1
ATOM 599 N N . VAL A 1 78 ? -12.719 11.089 13.103 1.00 73.56 78 VAL A N 1
ATOM 600 C CA . VAL A 1 78 ? -13.030 10.072 12.091 1.00 73.56 78 VAL A CA 1
ATOM 601 C C . VAL A 1 78 ? -12.513 8.709 12.550 1.00 73.56 78 VAL A C 1
ATOM 603 O O . VAL A 1 78 ? -11.311 8.452 12.601 1.00 73.56 78 VAL A O 1
ATOM 606 N N . GLN A 1 79 ? -13.436 7.801 12.862 1.00 89.06 79 GLN A N 1
ATOM 607 C CA . GLN A 1 79 ? -13.102 6.428 13.227 1.00 89.06 79 GLN A CA 1
ATOM 608 C C . GLN A 1 79 ? -12.978 5.553 11.972 1.00 89.06 79 GLN A C 1
ATOM 610 O O . GLN A 1 79 ? -13.973 5.148 11.367 1.00 89.06 79 GLN A O 1
ATOM 615 N N . HIS A 1 80 ? -11.743 5.236 11.581 1.00 93.75 80 HIS A N 1
ATOM 616 C CA . HIS A 1 80 ? -11.497 4.295 10.489 1.00 93.75 80 HIS A CA 1
ATOM 617 C C . HIS A 1 80 ? -11.796 2.849 10.900 1.00 93.75 80 HIS A C 1
ATOM 619 O O . HIS A 1 80 ? -11.563 2.442 12.040 1.00 93.75 80 HIS A O 1
ATOM 625 N N . SER A 1 81 ? -12.320 2.070 9.955 1.00 96.12 81 SER A N 1
ATOM 626 C CA . SER A 1 81 ? -12.632 0.653 10.144 1.00 96.12 81 SER A CA 1
ATOM 627 C C . SER A 1 81 ? -12.614 -0.096 8.807 1.00 96.12 81 SER A C 1
ATOM 629 O O . SER A 1 81 ? -12.245 0.464 7.768 1.00 96.12 81 SER A O 1
ATOM 631 N N . ALA A 1 82 ? -13.074 -1.350 8.808 1.00 97.44 82 ALA A N 1
ATOM 632 C CA . ALA A 1 82 ? -13.280 -2.127 7.592 1.00 97.44 82 ALA A CA 1
ATOM 633 C C . ALA A 1 82 ? -14.271 -1.469 6.604 1.00 97.44 82 ALA A C 1
ATOM 635 O O . ALA A 1 82 ? -14.232 -1.768 5.412 1.00 97.44 82 ALA A O 1
ATOM 636 N N . SER A 1 83 ? -15.147 -0.570 7.060 1.00 96.94 83 SER A N 1
ATOM 637 C CA . SER A 1 83 ? -16.077 0.138 6.174 1.00 96.94 83 SER A CA 1
ATOM 638 C C . SER A 1 83 ? -15.431 1.282 5.390 1.00 96.94 83 SER A C 1
ATOM 640 O O . SER A 1 83 ? -15.995 1.693 4.385 1.00 96.94 83 SER A O 1
ATOM 642 N N . SER A 1 84 ? -14.268 1.784 5.815 1.00 95.19 84 SER A N 1
ATOM 643 C CA . SER A 1 84 ? -13.665 3.022 5.292 1.00 95.19 84 SER A CA 1
ATOM 644 C C . SER A 1 84 ? -12.191 2.889 4.909 1.00 95.19 84 SER A C 1
ATOM 646 O O . SER A 1 84 ? -11.523 3.890 4.660 1.00 95.19 84 SER A O 1
ATOM 648 N N . THR A 1 85 ? -11.657 1.666 4.882 1.00 96.75 85 THR A N 1
ATOM 649 C CA . THR A 1 85 ? -10.227 1.420 4.653 1.00 96.75 85 THR A CA 1
ATOM 650 C C . THR A 1 85 ? -10.023 0.435 3.518 1.00 96.75 85 THR A C 1
ATOM 652 O O . THR A 1 85 ? -10.589 -0.651 3.544 1.00 96.75 85 THR A O 1
ATOM 655 N N . LEU A 1 86 ? -9.159 0.770 2.566 1.00 97.62 86 LEU A N 1
ATOM 656 C CA . LEU A 1 86 ? -8.684 -0.144 1.531 1.00 97.62 86 LEU A CA 1
ATOM 657 C C . LEU A 1 86 ? -7.156 -0.244 1.625 1.00 97.62 86 LEU A C 1
ATOM 659 O O . LEU A 1 86 ? -6.458 0.765 1.699 1.00 97.62 86 LEU A O 1
ATOM 663 N N . LEU A 1 87 ? -6.638 -1.466 1.639 1.00 98.12 87 LEU A N 1
ATOM 664 C CA . LEU A 1 87 ? -5.229 -1.807 1.541 1.00 98.12 87 LEU A CA 1
ATOM 665 C C . LEU A 1 87 ? -4.919 -2.130 0.081 1.00 98.12 87 LEU A C 1
ATOM 667 O O . LEU A 1 87 ? -5.492 -3.058 -0.480 1.00 98.12 87 LEU A O 1
ATOM 671 N N . LEU A 1 88 ? -3.998 -1.383 -0.515 1.00 97.81 88 LEU A N 1
ATOM 672 C CA . LEU A 1 88 ? -3.433 -1.673 -1.828 1.00 97.81 88 LEU A CA 1
ATOM 673 C C . LEU A 1 88 ? -2.111 -2.420 -1.633 1.00 97.81 88 LEU A C 1
ATOM 675 O O . LEU A 1 88 ? -1.193 -1.885 -1.008 1.00 97.81 88 LEU A O 1
ATOM 679 N N . ASP A 1 89 ? -2.024 -3.658 -2.112 1.00 97.25 89 ASP A N 1
ATOM 680 C CA . ASP A 1 89 ? -0.813 -4.472 -1.972 1.00 97.25 89 ASP A CA 1
ATOM 681 C C . ASP A 1 89 ? -0.759 -5.585 -3.028 1.00 97.25 89 ASP A C 1
ATOM 683 O O . ASP A 1 89 ? -1.799 -6.009 -3.521 1.00 97.25 89 ASP A O 1
ATOM 687 N N . ASP A 1 90 ? 0.428 -6.092 -3.342 1.00 95.50 90 ASP A N 1
ATOM 688 C CA . ASP A 1 90 ? 0.659 -7.155 -4.331 1.00 95.50 90 ASP A CA 1
ATOM 689 C C . ASP A 1 90 ? 0.510 -8.577 -3.764 1.00 95.50 90 ASP A C 1
ATOM 691 O O . ASP A 1 90 ? 0.465 -9.558 -4.505 1.00 95.50 90 ASP A O 1
ATOM 695 N N . SER A 1 91 ? 0.430 -8.709 -2.437 1.00 95.56 91 SER A N 1
ATOM 696 C CA . SER A 1 91 ? 0.426 -10.006 -1.765 1.00 95.56 91 SER A CA 1
ATOM 697 C C . SER A 1 91 ? -0.825 -10.204 -0.909 1.00 95.56 91 SER A C 1
ATOM 699 O O . SER A 1 91 ? -0.978 -9.529 0.116 1.00 95.56 91 SER A O 1
ATOM 701 N N . PRO A 1 92 ? -1.674 -11.204 -1.222 1.00 96.00 92 PRO A N 1
ATOM 702 C CA . PRO A 1 92 ? -2.825 -11.562 -0.390 1.00 96.00 92 PRO A CA 1
ATOM 703 C C . PRO A 1 92 ? -2.447 -11.887 1.060 1.00 96.00 92 PRO A C 1
ATOM 705 O O . PRO A 1 92 ? -3.191 -11.597 1.995 1.00 96.00 92 PRO A O 1
ATOM 708 N N . LEU A 1 93 ? -1.252 -12.449 1.278 1.00 97.06 93 LEU A N 1
ATOM 709 C CA . LEU A 1 93 ? -0.782 -12.826 2.612 1.00 97.06 93 LEU A CA 1
ATOM 710 C C . LEU A 1 93 ? -0.558 -11.617 3.529 1.00 97.06 93 LEU A C 1
ATOM 712 O O . LEU A 1 93 ? -0.711 -11.746 4.745 1.00 97.06 93 LEU A O 1
ATOM 716 N N . LYS A 1 94 ? -0.243 -10.440 2.973 1.00 96.81 94 LYS A N 1
ATOM 717 C CA . LYS A 1 94 ? -0.113 -9.210 3.767 1.00 96.81 94 LYS A CA 1
ATOM 718 C C . LYS A 1 94 ? -1.467 -8.729 4.282 1.00 96.81 94 LYS A C 1
ATOM 720 O O . LYS A 1 94 ? -1.516 -8.166 5.369 1.00 96.81 94 LYS A O 1
ATOM 725 N N . ALA A 1 95 ? -2.552 -9.014 3.565 1.00 97.62 95 ALA A N 1
ATOM 726 C CA . ALA A 1 95 ? -3.910 -8.627 3.935 1.00 97.62 95 ALA A CA 1
ATOM 727 C C . ALA A 1 95 ? -4.713 -9.740 4.631 1.00 97.62 95 ALA A C 1
ATOM 729 O O . ALA A 1 95 ? -5.911 -9.582 4.855 1.00 97.62 95 ALA A O 1
ATOM 730 N N . ARG A 1 96 ? -4.081 -10.866 5.000 1.00 97.62 96 ARG A N 1
ATOM 731 C CA . ARG A 1 96 ? -4.770 -12.083 5.477 1.00 97.62 96 ARG A CA 1
ATOM 732 C C . ARG A 1 96 ? -5.742 -11.879 6.651 1.00 97.62 96 ARG A C 1
ATOM 734 O O . ARG A 1 96 ? -6.633 -12.698 6.837 1.00 97.62 96 ARG A O 1
ATOM 741 N N . LEU A 1 97 ? -5.556 -10.831 7.458 1.00 98.25 97 LEU A N 1
ATOM 742 C CA . LEU A 1 97 ? -6.426 -10.515 8.599 1.00 98.25 97 LEU A CA 1
ATOM 743 C C . LEU A 1 97 ? -7.666 -9.698 8.206 1.00 98.25 97 LEU A C 1
ATOM 745 O O . LEU A 1 97 ? -8.662 -9.729 8.921 1.00 98.25 97 LEU A O 1
ATOM 749 N N . GLN A 1 98 ? -7.624 -8.981 7.082 1.00 98.19 98 GLN A N 1
ATOM 750 C CA . GLN A 1 98 ? -8.736 -8.193 6.547 1.00 98.19 98 GLN A CA 1
ATOM 751 C C . GLN A 1 98 ? -8.815 -8.347 5.013 1.00 98.19 98 GLN A C 1
ATOM 753 O O . GLN A 1 98 ? -8.654 -7.370 4.281 1.00 98.19 98 GLN A O 1
ATOM 758 N N . PRO A 1 99 ? -9.069 -9.564 4.491 1.00 97.44 99 PRO A N 1
ATOM 759 C CA . PRO A 1 99 ? -9.009 -9.835 3.052 1.00 97.44 99 PRO A CA 1
ATOM 760 C C . PRO A 1 99 ? -10.056 -9.055 2.243 1.00 97.44 99 PRO A C 1
ATOM 762 O O . PRO A 1 99 ? -9.820 -8.727 1.087 1.00 97.44 99 PRO A O 1
ATOM 765 N N . LEU A 1 100 ? -11.195 -8.704 2.850 1.00 97.81 100 LEU A N 1
ATOM 766 C CA . LEU A 1 100 ? -12.232 -7.884 2.206 1.00 97.81 100 LEU A CA 1
ATOM 767 C C . LEU A 1 100 ? -11.863 -6.397 2.112 1.00 97.81 100 LEU A C 1
ATOM 769 O O . LEU A 1 100 ? -12.584 -5.625 1.495 1.00 97.81 100 LEU A O 1
ATOM 773 N N . ASN A 1 101 ? -10.743 -5.991 2.702 1.00 98.12 101 ASN A N 1
ATOM 774 C CA . ASN A 1 101 ? -10.205 -4.643 2.606 1.00 98.12 101 ASN A CA 1
ATOM 775 C C . ASN A 1 101 ? -8.990 -4.596 1.679 1.00 98.12 101 ASN A C 1
ATOM 777 O O . ASN A 1 101 ? -8.230 -3.643 1.760 1.00 98.12 101 ASN A O 1
ATOM 781 N N . HIS A 1 102 ? -8.766 -5.602 0.832 1.00 97.81 102 HIS A N 1
ATOM 782 C CA . HIS A 1 102 ? -7.585 -5.689 -0.025 1.00 97.81 102 HIS A CA 1
ATOM 783 C C . HIS A 1 102 ? -7.942 -5.485 -1.495 1.00 97.81 102 HIS A C 1
ATOM 785 O O . HIS A 1 102 ? -8.756 -6.218 -2.052 1.00 97.81 102 HIS A O 1
ATOM 791 N N . LEU A 1 103 ? -7.281 -4.524 -2.134 1.00 96.94 103 LEU A N 1
ATOM 792 C CA . LEU A 1 103 ? -7.131 -4.480 -3.582 1.00 96.94 103 LEU A CA 1
ATOM 793 C C . LEU A 1 103 ? -5.783 -5.118 -3.925 1.00 96.94 103 LEU A C 1
ATOM 795 O O . LEU A 1 103 ? -4.731 -4.493 -3.770 1.00 96.94 103 LEU A O 1
ATOM 799 N N . CYS A 1 104 ? -5.826 -6.387 -4.336 1.00 96.31 104 CYS A N 1
ATOM 800 C CA . CYS A 1 104 ? -4.637 -7.116 -4.758 1.00 96.31 104 CYS A CA 1
ATOM 801 C C . CYS A 1 104 ? -4.232 -6.679 -6.162 1.00 96.31 104 CYS A C 1
ATOM 803 O O . CYS A 1 104 ? -4.961 -6.939 -7.118 1.00 96.31 104 CYS A O 1
ATOM 805 N N . VAL A 1 105 ? -3.077 -6.033 -6.285 1.00 95.56 105 VAL A N 1
ATOM 806 C CA . VAL A 1 105 ? -2.522 -5.639 -7.584 1.00 95.56 105 VAL A CA 1
ATOM 807 C C . VAL A 1 105 ? -1.456 -6.615 -8.053 1.00 95.56 105 VAL A C 1
ATOM 809 O O . VAL A 1 105 ? -0.933 -7.413 -7.278 1.00 95.56 105 VAL A O 1
ATOM 812 N N . LYS A 1 106 ? -1.144 -6.563 -9.346 1.00 94.19 106 LYS A N 1
ATOM 813 C CA . LYS A 1 106 ? -0.003 -7.279 -9.906 1.00 94.19 106 LYS A CA 1
ATOM 814 C C . LYS A 1 106 ? 1.294 -6.683 -9.343 1.00 94.19 106 LYS A C 1
ATOM 816 O O . LYS A 1 106 ? 1.398 -5.469 -9.182 1.00 94.19 106 LYS A O 1
ATOM 821 N N . GLU A 1 107 ? 2.279 -7.533 -9.064 1.00 95.25 107 GLU A N 1
ATOM 822 C CA . GLU A 1 107 ? 3.629 -7.078 -8.727 1.00 95.25 107 GLU A CA 1
ATOM 823 C C . GLU A 1 107 ? 4.250 -6.331 -9.917 1.00 95.25 107 GLU A C 1
ATOM 825 O O . GLU A 1 107 ? 4.201 -6.804 -11.055 1.00 95.25 107 GLU A O 1
ATOM 830 N N . TYR A 1 108 ? 4.846 -5.170 -9.643 1.00 95.75 108 TYR A N 1
ATOM 831 C CA . TYR A 1 108 ? 5.566 -4.381 -10.637 1.00 95.75 108 TYR A CA 1
ATOM 832 C C . TYR A 1 108 ? 7.025 -4.839 -10.713 1.00 95.75 108 TYR A C 1
ATOM 834 O O . TYR A 1 108 ? 7.837 -4.508 -9.845 1.00 95.75 108 TYR A O 1
ATOM 842 N N . THR A 1 109 ? 7.352 -5.639 -11.728 1.00 95.69 109 THR A N 1
ATOM 843 C CA . THR A 1 109 ? 8.674 -6.268 -11.844 1.00 95.69 109 THR A CA 1
ATOM 844 C C . THR A 1 109 ? 9.682 -5.397 -12.595 1.00 95.69 109 THR A C 1
ATOM 846 O O . THR A 1 109 ? 9.336 -4.433 -13.282 1.00 95.69 109 THR A O 1
ATOM 849 N N . SER A 1 110 ? 10.962 -5.765 -12.505 1.00 95.06 110 SER A N 1
ATOM 850 C CA . SER A 1 110 ? 12.034 -5.121 -13.271 1.00 95.06 110 SER A CA 1
ATOM 851 C C . SER A 1 110 ? 11.804 -5.204 -14.782 1.00 95.06 110 SER A C 1
ATOM 853 O O . SER A 1 110 ? 12.100 -4.250 -15.494 1.00 95.06 110 SER A O 1
ATOM 855 N N . GLU A 1 111 ? 11.259 -6.315 -15.277 1.00 94.06 111 GLU A N 1
ATOM 856 C CA . GLU A 1 111 ? 10.943 -6.516 -16.694 1.00 94.06 111 GLU A CA 1
ATOM 857 C C . GLU A 1 111 ? 9.834 -5.564 -17.151 1.00 94.06 111 GLU A C 1
ATOM 859 O O . GLU A 1 111 ? 9.969 -4.937 -18.200 1.00 94.06 111 GLU A O 1
ATOM 864 N N . MET A 1 112 ? 8.781 -5.398 -16.341 1.00 93.81 112 MET A N 1
ATOM 865 C CA . MET A 1 112 ? 7.711 -4.430 -16.612 1.00 93.81 112 MET A CA 1
ATOM 866 C C . MET A 1 112 ? 8.257 -3.005 -16.644 1.00 93.81 112 MET A C 1
ATOM 868 O O . MET A 1 112 ? 7.990 -2.266 -17.585 1.00 93.81 112 MET A O 1
ATOM 872 N N . ARG A 1 113 ? 9.120 -2.650 -15.684 1.00 92.94 113 ARG A N 1
ATOM 873 C CA . ARG A 1 113 ? 9.797 -1.349 -15.677 1.00 92.94 113 ARG A CA 1
ATOM 874 C C . ARG A 1 113 ? 10.620 -1.104 -16.937 1.00 92.94 113 ARG A C 1
ATOM 876 O O . ARG A 1 113 ? 10.632 0.010 -17.450 1.00 92.94 113 ARG A O 1
ATOM 883 N N . LEU A 1 114 ? 11.358 -2.107 -17.409 1.00 91.62 114 LEU A N 1
ATOM 884 C CA . LEU A 1 114 ? 12.150 -1.974 -18.631 1.00 91.62 114 LEU A CA 1
ATOM 885 C C . LEU A 1 114 ? 11.258 -1.776 -19.861 1.00 91.62 114 LEU A C 1
ATOM 887 O O . LEU A 1 114 ? 11.602 -0.953 -20.704 1.00 91.62 114 LEU A O 1
ATOM 891 N N . ALA A 1 115 ? 10.126 -2.478 -19.939 1.00 89.00 115 ALA A N 1
ATOM 892 C CA . ALA A 1 115 ? 9.143 -2.284 -21.002 1.00 89.00 115 ALA A CA 1
ATOM 893 C C . ALA A 1 115 ? 8.527 -0.874 -20.959 1.00 89.00 115 ALA A C 1
ATOM 895 O O . ALA A 1 115 ? 8.514 -0.190 -21.979 1.00 89.00 115 ALA A O 1
ATOM 896 N N . ASP A 1 116 ? 8.117 -0.392 -19.781 1.00 90.88 116 ASP A N 1
ATOM 897 C CA . ASP A 1 116 ? 7.549 0.954 -19.631 1.00 90.88 116 ASP A CA 1
ATOM 898 C C . ASP A 1 116 ? 8.545 2.050 -20.046 1.00 90.88 116 ASP A C 1
ATOM 900 O O . ASP A 1 116 ? 8.188 2.992 -20.752 1.00 90.88 116 ASP A O 1
ATOM 904 N N . LEU A 1 117 ? 9.820 1.924 -19.657 1.00 89.12 117 LEU A N 1
ATOM 905 C CA . LEU A 1 117 ? 10.856 2.897 -20.021 1.00 89.12 117 LEU A CA 1
ATOM 906 C C . LEU A 1 117 ? 11.127 2.960 -21.529 1.00 89.12 117 LEU A C 1
ATOM 908 O O . LEU A 1 117 ? 11.509 4.019 -22.021 1.00 89.12 117 LEU A O 1
ATOM 912 N N . GLN A 1 118 ? 10.929 1.858 -22.257 1.00 85.88 118 GLN A N 1
ATOM 913 C CA . GLN A 1 118 ? 11.037 1.853 -23.720 1.00 85.88 118 GLN A CA 1
ATOM 914 C C . GLN A 1 118 ? 9.901 2.646 -24.373 1.00 85.88 118 GLN A C 1
ATOM 916 O O . GLN A 1 118 ? 10.115 3.272 -25.406 1.00 85.88 118 GLN A O 1
ATOM 921 N N . VAL A 1 119 ? 8.711 2.658 -23.765 1.00 82.00 119 VAL A N 1
ATOM 922 C CA . VAL A 1 119 ? 7.576 3.451 -24.259 1.00 82.00 119 VAL A CA 1
ATOM 923 C C . VAL A 1 119 ? 7.780 4.944 -23.985 1.00 82.00 119 VAL A C 1
ATOM 925 O O . VAL A 1 119 ? 7.412 5.763 -24.815 1.00 82.00 119 VAL A O 1
ATOM 928 N N . VAL A 1 120 ? 8.370 5.305 -22.840 1.00 76.06 120 VAL A N 1
ATOM 929 C CA . VAL A 1 120 ? 8.548 6.710 -22.413 1.00 76.06 120 VAL A CA 1
ATOM 930 C C . VAL A 1 120 ? 9.743 7.404 -23.088 1.00 76.06 120 VAL A C 1
ATOM 932 O O . VAL A 1 120 ? 9.822 8.631 -23.072 1.00 76.06 120 VAL A O 1
ATOM 935 N N . SER A 1 121 ? 10.683 6.661 -23.681 1.00 75.31 121 SER A N 1
ATOM 936 C CA . SER A 1 121 ? 11.834 7.268 -24.364 1.00 75.31 121 SER A CA 1
ATOM 937 C C . SER A 1 121 ? 11.415 8.140 -25.560 1.00 75.31 121 SER A C 1
ATOM 939 O O . SER A 1 121 ? 10.533 7.763 -26.327 1.00 75.31 121 SER A O 1
ATOM 941 N N . GLU A 1 122 ? 12.079 9.292 -25.718 1.00 57.31 122 GLU A N 1
ATOM 942 C CA . GLU A 1 122 ? 11.724 10.432 -26.592 1.00 57.31 122 GLU A CA 1
ATOM 943 C C . GLU A 1 122 ? 11.532 10.114 -28.094 1.00 57.31 122 GLU A C 1
ATOM 945 O O . GLU A 1 122 ? 11.003 10.946 -28.831 1.00 57.31 122 GLU A O 1
ATOM 950 N N . ASP A 1 123 ? 11.897 8.914 -28.550 1.00 57.66 123 ASP A N 1
ATOM 951 C CA . ASP A 1 123 ? 11.772 8.471 -29.945 1.00 57.66 123 ASP A CA 1
ATOM 952 C C . ASP A 1 123 ? 10.391 7.882 -30.297 1.00 57.66 123 ASP A C 1
ATOM 954 O O . ASP A 1 123 ? 10.121 7.575 -31.464 1.00 57.66 123 ASP A O 1
ATOM 958 N N . SER A 1 124 ? 9.482 7.717 -29.328 1.00 53.84 124 SER A N 1
ATOM 959 C CA . SER A 1 124 ? 8.120 7.267 -29.623 1.00 53.84 124 SER A CA 1
ATOM 960 C C . SER A 1 124 ? 7.337 8.381 -30.323 1.00 53.84 124 SER A C 1
ATOM 962 O O . SER A 1 124 ? 7.054 9.430 -29.740 1.00 53.84 124 SER A O 1
ATOM 964 N N . THR A 1 125 ? 6.950 8.161 -31.581 1.00 57.91 125 THR A N 1
ATOM 965 C CA . THR A 1 125 ? 6.049 9.076 -32.292 1.00 57.91 125 THR A CA 1
ATOM 966 C C . THR A 1 125 ? 4.777 9.301 -31.456 1.00 57.91 125 THR A C 1
ATOM 968 O O . THR A 1 125 ? 4.221 8.303 -30.990 1.00 57.91 125 THR A O 1
ATOM 971 N N . PRO A 1 126 ? 4.262 10.541 -31.304 1.00 56.50 126 PRO A N 1
ATOM 972 C CA . PRO A 1 126 ? 3.207 10.900 -30.337 1.00 56.50 126 PRO A CA 1
ATOM 973 C C . PRO A 1 126 ? 1.857 10.159 -30.446 1.00 56.50 126 PRO A C 1
ATOM 975 O O . PRO A 1 126 ? 0.932 10.469 -29.702 1.00 56.50 126 PRO A O 1
ATOM 978 N N . TYR A 1 127 ? 1.708 9.224 -31.388 1.00 58.62 127 TYR A N 1
ATOM 979 C CA . TYR A 1 127 ? 0.456 8.547 -31.714 1.00 58.62 127 TYR A CA 1
ATOM 980 C C . TYR A 1 127 ? 0.607 7.041 -31.979 1.00 58.62 127 TYR A C 1
ATOM 982 O O . TYR A 1 127 ? -0.291 6.452 -32.584 1.00 58.62 127 TYR A O 1
ATOM 990 N N . ASP A 1 128 ? 1.691 6.383 -31.544 1.00 69.00 128 ASP A N 1
ATOM 991 C CA . ASP A 1 128 ? 1.701 4.915 -31.585 1.00 69.00 128 ASP A CA 1
ATOM 992 C C . ASP A 1 128 ? 0.865 4.33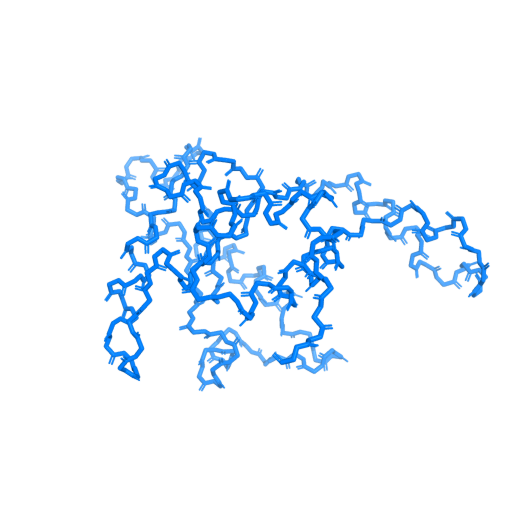9 -30.435 1.00 69.00 128 ASP A C 1
ATOM 994 O O . ASP A 1 128 ? 1.351 4.036 -29.345 1.00 69.00 128 ASP A O 1
ATOM 998 N N . ILE A 1 129 ? -0.432 4.176 -30.696 1.00 68.00 129 ILE A N 1
ATOM 999 C CA . ILE A 1 129 ? -1.377 3.526 -29.783 1.00 68.00 129 ILE A CA 1
ATOM 1000 C C . ILE A 1 129 ? -0.932 2.107 -29.396 1.00 68.00 129 ILE A C 1
ATOM 1002 O O . ILE A 1 129 ? -1.323 1.618 -28.339 1.00 68.00 129 ILE A O 1
ATOM 1006 N N . ASN A 1 130 ? -0.099 1.450 -30.217 1.00 71.56 130 ASN A N 1
ATOM 1007 C CA . ASN A 1 130 ? 0.409 0.114 -29.923 1.00 71.56 130 ASN A CA 1
ATOM 1008 C C . ASN A 1 130 ? 1.464 0.128 -28.819 1.00 71.56 130 ASN A C 1
ATOM 1010 O O . ASN A 1 130 ? 1.518 -0.808 -28.024 1.00 71.56 130 ASN A O 1
ATOM 1014 N N . ALA A 1 131 ? 2.243 1.207 -28.713 1.00 69.69 131 ALA A N 1
ATOM 1015 C CA . ALA A 1 131 ? 3.196 1.391 -27.626 1.00 69.69 131 ALA A CA 1
ATOM 1016 C C . ALA A 1 131 ? 2.481 1.559 -26.274 1.00 69.69 131 ALA A C 1
ATOM 1018 O O . ALA A 1 131 ? 2.912 0.986 -25.276 1.00 69.69 131 ALA A O 1
ATOM 1019 N N . TYR A 1 132 ? 1.332 2.246 -26.250 1.00 72.25 132 TYR A N 1
ATOM 1020 C CA . TYR A 1 132 ? 0.511 2.389 -25.041 1.00 72.25 132 TYR A CA 1
ATOM 1021 C C . TYR A 1 132 ? -0.043 1.059 -24.513 1.00 72.25 132 TYR A C 1
ATOM 1023 O O . TYR A 1 132 ? -0.201 0.916 -23.303 1.00 72.25 132 TYR A O 1
ATOM 1031 N N . TYR A 1 133 ? -0.300 0.069 -25.378 1.00 75.88 133 TYR A N 1
ATOM 1032 C CA . TYR A 1 133 ? -0.723 -1.267 -24.931 1.00 75.88 133 TYR A CA 1
ATOM 1033 C C . TYR A 1 133 ? 0.381 -2.043 -24.195 1.00 75.88 133 TYR A C 1
ATOM 1035 O O . TYR A 1 133 ? 0.074 -3.037 -23.538 1.00 75.88 133 TYR A O 1
ATOM 1043 N N . ASN A 1 134 ? 1.639 -1.597 -24.277 1.00 81.94 134 ASN A N 1
ATOM 1044 C CA . ASN A 1 134 ? 2.755 -2.211 -23.559 1.00 81.94 134 ASN A CA 1
ATOM 1045 C C . ASN A 1 134 ? 2.987 -1.609 -22.165 1.00 81.94 134 ASN A C 1
ATOM 1047 O O . ASN A 1 134 ? 3.791 -2.162 -21.417 1.00 81.94 134 ASN A O 1
ATOM 1051 N N . LEU A 1 135 ? 2.301 -0.513 -21.816 1.00 88.69 135 LEU A N 1
ATOM 1052 C CA . LEU A 1 135 ? 2.408 0.105 -20.496 1.00 88.69 135 LEU A CA 1
ATOM 1053 C C . LEU A 1 135 ? 1.664 -0.701 -19.432 1.00 88.69 135 LEU A C 1
ATOM 1055 O O . LEU A 1 135 ? 0.551 -1.189 -19.653 1.00 88.69 135 LEU A O 1
ATOM 1059 N N . ASP A 1 136 ? 2.229 -0.759 -18.228 1.00 91.94 136 ASP A N 1
ATOM 1060 C CA . ASP A 1 136 ? 1.466 -1.184 -17.061 1.00 91.94 136 ASP A CA 1
ATOM 1061 C C . ASP A 1 136 ? 0.405 -0.133 -16.685 1.00 91.94 136 ASP A C 1
ATOM 1063 O O . ASP A 1 136 ? 0.692 0.954 -16.186 1.00 91.94 136 ASP A O 1
ATOM 1067 N N . LEU A 1 137 ? -0.866 -0.477 -16.901 1.00 92.31 137 LEU A N 1
ATOM 1068 C CA . LEU A 1 137 ? -2.008 0.385 -16.580 1.00 92.31 137 LEU A CA 1
ATOM 1069 C C . LEU A 1 137 ? -2.571 0.132 -15.172 1.00 92.31 137 LEU A C 1
ATOM 1071 O O . LEU A 1 137 ? -3.678 0.580 -14.860 1.00 92.31 137 LEU A O 1
ATOM 1075 N N . THR A 1 138 ? -1.845 -0.578 -14.299 1.00 94.00 138 THR A N 1
ATOM 1076 C CA . THR A 1 138 ? -2.364 -0.998 -12.989 1.00 94.00 138 THR A CA 1
ATOM 1077 C C . THR A 1 138 ? -2.743 0.205 -12.129 1.00 94.00 138 THR A C 1
ATOM 1079 O O . THR A 1 138 ? -3.832 0.229 -11.556 1.00 94.00 138 THR A O 1
ATOM 1082 N N . LEU A 1 139 ? -1.901 1.243 -12.065 1.00 93.62 139 LEU A N 1
ATOM 1083 C CA . LEU A 1 139 ? -2.211 2.444 -11.279 1.00 93.62 139 LEU A CA 1
ATOM 1084 C C . LEU A 1 139 ? -3.391 3.242 -11.854 1.00 93.62 139 LEU A C 1
ATOM 1086 O O . LEU A 1 139 ? -4.165 3.813 -11.086 1.00 93.62 139 LEU A O 1
ATOM 1090 N N . LEU A 1 140 ? -3.591 3.228 -13.175 1.00 93.00 140 LEU A N 1
ATOM 1091 C CA . LEU A 1 140 ? -4.771 3.834 -13.797 1.00 93.00 140 LEU A CA 1
ATOM 1092 C C . LEU A 1 140 ? -6.051 3.075 -13.410 1.00 93.00 140 LEU A C 1
ATOM 1094 O O . LEU A 1 140 ? -7.052 3.691 -13.045 1.00 93.00 140 LEU A O 1
ATOM 1098 N N . ALA A 1 141 ? -6.006 1.741 -13.404 1.00 93.25 141 ALA A N 1
ATOM 1099 C CA . ALA A 1 141 ? -7.113 0.918 -12.920 1.00 93.25 141 ALA A CA 1
ATOM 1100 C C . ALA A 1 141 ? -7.398 1.148 -11.423 1.00 93.25 141 ALA A C 1
ATOM 1102 O O . ALA A 1 141 ? -8.559 1.212 -11.016 1.00 93.25 141 ALA A O 1
ATOM 1103 N N . VAL A 1 142 ? -6.355 1.338 -10.603 1.00 95.38 142 VAL A N 1
ATOM 1104 C CA . VAL A 1 142 ? -6.495 1.699 -9.182 1.00 95.38 142 VAL A CA 1
ATOM 1105 C C . VAL A 1 142 ? -7.228 3.031 -9.022 1.00 95.38 142 VAL A C 1
ATOM 1107 O O . VAL A 1 142 ? -8.109 3.116 -8.170 1.00 95.38 142 VAL A O 1
ATOM 1110 N N . ILE A 1 143 ? -6.937 4.048 -9.843 1.00 95.44 143 ILE A N 1
ATOM 1111 C CA . ILE A 1 143 ? -7.684 5.320 -9.822 1.00 95.44 143 ILE A CA 1
ATOM 1112 C C . ILE A 1 143 ? -9.177 5.071 -10.069 1.00 95.44 143 ILE A C 1
ATOM 1114 O O . ILE A 1 143 ? -10.000 5.582 -9.315 1.00 95.44 143 ILE A O 1
ATOM 1118 N N . GLY A 1 144 ? -9.532 4.242 -11.056 1.00 94.75 144 GLY A N 1
ATOM 1119 C CA . GLY A 1 144 ? -10.928 3.876 -11.320 1.00 94.75 144 GLY A CA 1
ATOM 1120 C C . GLY A 1 144 ? -11.601 3.163 -10.139 1.00 94.75 144 GLY A C 1
ATOM 1121 O O . GLY A 1 144 ? -12.725 3.497 -9.768 1.00 94.75 144 GLY A O 1
ATOM 1122 N N . ALA A 1 145 ? -10.899 2.231 -9.487 1.00 94.12 145 ALA A N 1
ATOM 1123 C CA . ALA A 1 145 ? -11.407 1.559 -8.290 1.00 94.12 145 ALA A CA 1
ATOM 1124 C C . ALA A 1 145 ? -11.611 2.535 -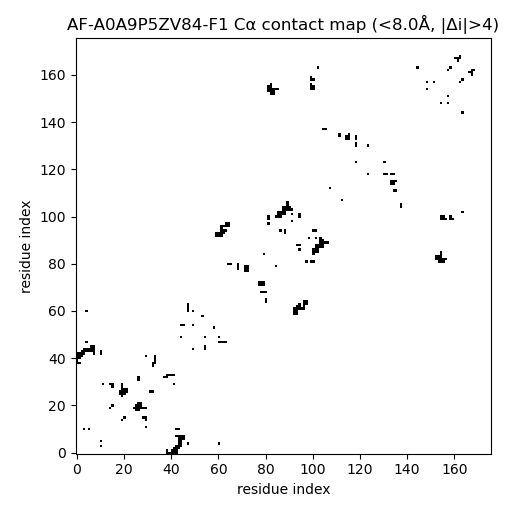7.117 1.00 94.12 145 ALA A C 1
ATOM 1126 O O . ALA A 1 145 ? -12.616 2.451 -6.411 1.00 94.12 145 ALA A O 1
ATOM 1127 N N . LEU A 1 146 ? -10.682 3.477 -6.921 1.00 95.44 146 LEU A N 1
ATOM 1128 C CA . LEU A 1 146 ? -10.789 4.516 -5.895 1.00 95.44 146 LEU A CA 1
ATOM 1129 C C . LEU A 1 146 ? -11.933 5.500 -6.187 1.00 95.44 146 LEU A C 1
ATOM 1131 O O . LEU A 1 146 ? -12.626 5.925 -5.263 1.00 95.44 146 LEU A O 1
ATOM 1135 N N . ASP A 1 147 ? -12.162 5.838 -7.457 1.00 95.50 147 ASP A N 1
ATOM 1136 C CA . ASP A 1 147 ? -13.267 6.703 -7.869 1.00 95.50 147 ASP A CA 1
ATOM 1137 C C . ASP A 1 147 ? -14.637 6.059 -7.616 1.00 95.50 147 ASP A C 1
ATOM 1139 O O . ASP A 1 147 ? -15.554 6.732 -7.146 1.00 95.50 147 ASP A O 1
ATOM 1143 N N . ALA A 1 148 ? -14.757 4.747 -7.841 1.00 94.25 148 ALA A N 1
ATOM 1144 C CA . ALA A 1 148 ? -15.967 3.997 -7.525 1.00 94.25 148 ALA A CA 1
ATOM 1145 C C . ALA A 1 148 ? -16.186 3.876 -6.007 1.00 94.25 148 ALA A C 1
ATOM 1147 O O . ALA A 1 148 ? -17.269 4.176 -5.501 1.00 94.25 148 ALA A O 1
ATOM 1148 N N . ILE A 1 149 ? -15.151 3.472 -5.261 1.00 94.81 149 ILE A N 1
ATOM 1149 C CA . ILE A 1 149 ? -15.288 3.120 -3.842 1.00 94.81 149 ILE A CA 1
ATOM 1150 C C . ILE A 1 149 ? -15.527 4.327 -2.929 1.00 94.81 149 ILE A C 1
ATOM 1152 O O . ILE A 1 149 ? -16.088 4.170 -1.847 1.00 94.81 149 ILE A O 1
ATOM 1156 N N . LYS A 1 150 ? -15.142 5.544 -3.342 1.00 94.19 150 LYS A N 1
ATOM 1157 C CA . LYS A 1 150 ? -15.334 6.758 -2.525 1.00 94.19 150 LYS A CA 1
ATOM 1158 C C . LYS A 1 150 ? -16.810 7.073 -2.243 1.00 94.19 150 LYS A C 1
ATOM 1160 O O . LYS A 1 150 ? -17.103 7.815 -1.311 1.00 94.19 150 LYS A O 1
ATOM 1165 N N . TRP A 1 151 ? -17.724 6.522 -3.044 1.00 94.88 151 TRP A N 1
ATOM 1166 C CA . TRP A 1 151 ? -19.173 6.685 -2.895 1.00 94.88 151 TRP A CA 1
ATOM 1167 C C . TRP A 1 151 ? -19.841 5.550 -2.113 1.00 94.88 151 TRP A C 1
ATOM 1169 O O . TRP A 1 151 ? -21.068 5.534 -1.983 1.00 94.88 151 TRP A O 1
ATOM 1179 N N . GLU A 1 152 ? -19.063 4.586 -1.628 1.00 95.88 152 GLU A N 1
ATOM 1180 C CA . GLU A 1 152 ? -19.549 3.424 -0.896 1.00 95.88 152 GLU A CA 1
ATOM 1181 C C . GLU A 1 152 ? -19.446 3.664 0.611 1.00 95.88 152 GLU A C 1
ATOM 1183 O O . GLU A 1 152 ? -18.407 4.061 1.133 1.00 95.88 152 GLU A O 1
ATOM 1188 N N . SER A 1 153 ? -20.521 3.377 1.346 1.00 95.38 153 SER A N 1
ATOM 1189 C CA . SER A 1 153 ? -20.539 3.509 2.811 1.00 95.38 153 SER A CA 1
ATOM 1190 C C . SER A 1 153 ? -19.850 2.343 3.530 1.00 95.38 153 SER A C 1
ATOM 1192 O O . SER A 1 153 ? -19.605 2.407 4.737 1.00 95.38 153 SER A O 1
ATOM 1194 N N . ASN A 1 154 ? -19.560 1.258 2.804 1.00 97.31 154 ASN A N 1
ATOM 1195 C CA . ASN A 1 154 ? -18.927 0.060 3.338 1.00 97.31 154 ASN A CA 1
ATOM 1196 C C . ASN A 1 154 ? -17.990 -0.590 2.311 1.00 97.31 154 ASN A C 1
ATOM 1198 O O . ASN A 1 154 ? -18.402 -1.465 1.549 1.00 97.31 154 ASN A O 1
ATOM 1202 N N . VAL A 1 155 ? -16.712 -0.208 2.359 1.00 97.25 155 VAL A N 1
ATOM 1203 C CA . VAL A 1 155 ? -15.618 -0.749 1.535 1.00 97.25 155 VAL A CA 1
ATOM 1204 C C . VAL A 1 155 ? -15.603 -2.280 1.528 1.00 97.25 155 VAL A C 1
ATOM 1206 O O . VAL A 1 155 ? -15.688 -2.891 0.464 1.00 97.25 155 VAL A O 1
ATOM 1209 N N . ALA A 1 156 ? -15.547 -2.919 2.700 1.00 97.44 156 ALA A N 1
ATOM 1210 C CA . ALA A 1 156 ? -15.491 -4.379 2.781 1.00 97.44 156 ALA A CA 1
ATOM 1211 C C . ALA A 1 156 ? -16.749 -5.056 2.209 1.00 97.44 156 ALA A C 1
ATOM 1213 O O . ALA A 1 156 ? -16.668 -6.107 1.569 1.00 97.44 156 ALA A O 1
ATOM 1214 N N . GLY A 1 157 ? -17.922 -4.452 2.423 1.00 97.25 157 GLY A N 1
ATOM 1215 C CA . GLY A 1 157 ? -19.187 -4.910 1.854 1.00 97.25 157 GLY A CA 1
ATOM 1216 C C . GLY A 1 157 ? -19.220 -4.802 0.329 1.00 97.25 157 GLY A C 1
ATOM 1217 O O . GLY A 1 157 ? -19.665 -5.739 -0.337 1.00 97.25 157 GLY A O 1
ATOM 1218 N N . TRP A 1 158 ? -18.704 -3.703 -0.217 1.00 96.12 158 TRP A N 1
ATOM 1219 C CA . TRP A 1 158 ? -18.607 -3.462 -1.654 1.00 96.12 158 TRP A CA 1
ATOM 1220 C C . TRP A 1 158 ? -17.651 -4.447 -2.339 1.00 96.12 158 TRP A C 1
ATOM 1222 O O . TRP A 1 158 ? -18.037 -5.107 -3.305 1.00 96.12 158 TRP A O 1
ATOM 1232 N N . VAL A 1 159 ? -16.451 -4.652 -1.779 1.00 95.38 159 VAL A N 1
ATOM 1233 C CA . VAL A 1 159 ? -15.486 -5.651 -2.278 1.00 95.38 159 VAL A CA 1
ATOM 1234 C C . VAL A 1 159 ? -16.109 -7.047 -2.278 1.00 95.38 159 VAL A C 1
ATOM 1236 O O . VAL A 1 159 ? -16.078 -7.741 -3.295 1.00 95.38 159 VAL A O 1
ATOM 1239 N N . ARG A 1 160 ? -16.751 -7.442 -1.169 1.00 95.25 160 ARG A N 1
ATOM 1240 C CA . ARG A 1 160 ? -17.440 -8.737 -1.049 1.00 95.25 160 ARG A CA 1
ATOM 1241 C C . ARG A 1 160 ? -18.545 -8.923 -2.091 1.00 95.25 160 ARG A C 1
ATOM 1243 O O . ARG A 1 160 ? -18.778 -10.045 -2.527 1.00 95.25 160 ARG A O 1
ATOM 1250 N N . SER A 1 161 ? -19.214 -7.842 -2.478 1.00 94.44 161 SER A N 1
ATOM 1251 C CA . SER A 1 161 ? -20.304 -7.860 -3.463 1.00 94.44 161 SER A CA 1
ATOM 1252 C C . SER A 1 161 ? -19.805 -7.848 -4.913 1.00 94.44 161 SER A C 1
ATOM 1254 O O . SER A 1 161 ? -20.610 -7.781 -5.837 1.00 94.44 161 SER A O 1
ATOM 1256 N N . GLY A 1 162 ? -18.488 -7.936 -5.128 1.00 92.31 162 GLY A N 1
ATOM 1257 C CA . GLY A 1 162 ? -17.886 -7.974 -6.456 1.00 92.31 162 GLY A CA 1
ATOM 1258 C C . GLY A 1 162 ? -17.572 -6.600 -7.041 1.00 92.31 162 GLY A C 1
ATOM 1259 O O . GLY A 1 162 ? -17.397 -6.506 -8.251 1.00 92.31 162 GLY A O 1
ATOM 1260 N N . GLY A 1 163 ? -17.458 -5.551 -6.220 1.00 90.06 163 GLY A N 1
ATOM 1261 C CA . GLY A 1 163 ? -17.133 -4.195 -6.681 1.00 90.06 163 GLY A CA 1
ATOM 1262 C C . GLY A 1 163 ? -15.801 -4.072 -7.437 1.00 90.06 163 GLY A C 1
ATOM 1263 O O . GLY A 1 163 ? -15.660 -3.224 -8.310 1.00 90.06 163 GLY A O 1
ATOM 1264 N N . LEU A 1 164 ? -14.850 -4.974 -7.168 1.00 85.94 164 LEU A N 1
ATOM 1265 C CA . LEU A 1 164 ? -13.573 -5.074 -7.890 1.00 85.94 164 LEU A CA 1
ATOM 1266 C C . LEU A 1 164 ? -13.635 -5.970 -9.142 1.00 85.94 164 LEU A C 1
ATOM 1268 O O . LEU A 1 164 ? -12.626 -6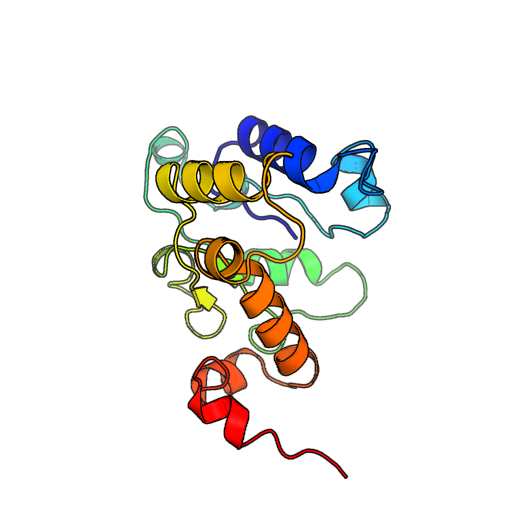.171 -9.812 1.00 85.94 164 LEU A O 1
ATOM 1272 N N . SER A 1 165 ? -14.794 -6.556 -9.448 1.00 80.25 165 SER A N 1
ATOM 1273 C CA . SER A 1 165 ? -15.002 -7.368 -10.646 1.00 80.25 165 SER A CA 1
ATOM 1274 C C . SER A 1 165 ? -15.545 -6.507 -11.785 1.00 80.25 165 SER A C 1
ATOM 1276 O O . S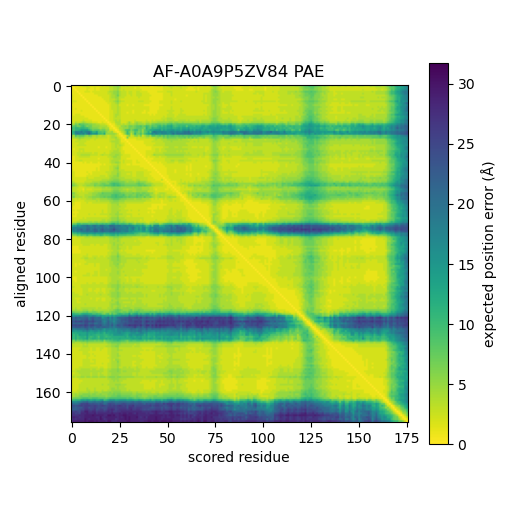ER A 1 165 ? -16.354 -5.614 -11.553 1.00 80.25 165 SER A O 1
ATOM 1278 N N . LEU A 1 166 ? -15.203 -6.852 -13.031 1.00 60.31 166 LEU A N 1
ATOM 1279 C CA . LEU A 1 166 ? -15.787 -6.244 -14.238 1.00 60.31 166 LEU A CA 1
ATOM 1280 C C . LEU A 1 166 ? -17.329 -6.285 -14.238 1.00 60.31 166 LEU A C 1
ATOM 1282 O O . LEU A 1 166 ? -17.966 -5.401 -14.791 1.00 60.31 166 LEU A O 1
ATOM 1286 N N . LYS A 1 167 ? -17.936 -7.259 -13.543 1.00 52.47 167 LYS A N 1
ATOM 1287 C CA . LYS A 1 167 ? -19.397 -7.369 -13.376 1.00 52.47 167 LYS A CA 1
ATOM 1288 C C . LYS A 1 167 ? -20.010 -6.299 -12.461 1.00 52.47 167 LYS A C 1
ATOM 1290 O O . LYS A 1 167 ? -21.216 -6.087 -12.506 1.00 52.47 167 LYS A O 1
ATOM 1295 N N . GLY A 1 168 ? -19.211 -5.662 -11.604 1.00 50.00 168 GLY A N 1
ATOM 1296 C CA . GLY A 1 168 ? -19.655 -4.581 -10.722 1.00 50.00 168 GLY A CA 1
ATOM 1297 C C . GLY A 1 168 ? -19.814 -3.242 -11.448 1.00 50.00 168 GLY A C 1
ATOM 1298 O O . GLY A 1 168 ? -20.633 -2.427 -11.030 1.00 50.00 168 GLY A O 1
ATOM 1299 N N . ALA A 1 169 ? -19.087 -3.041 -12.554 1.00 51.34 169 ALA A N 1
ATOM 1300 C CA . ALA A 1 169 ? -19.148 -1.823 -13.361 1.00 51.34 169 ALA A CA 1
ATOM 1301 C C . ALA A 1 169 ? -20.493 -1.674 -14.098 1.00 51.34 169 ALA A C 1
ATOM 1303 O O . ALA A 1 169 ? -21.023 -0.569 -14.174 1.00 51.34 169 ALA A O 1
ATOM 1304 N N . ASP A 1 170 ? -21.098 -2.782 -14.539 1.00 48.19 170 ASP A N 1
ATOM 1305 C CA . ASP A 1 170 ? -22.396 -2.778 -15.238 1.00 48.19 170 ASP A CA 1
ATOM 1306 C C . ASP A 1 170 ? -23.584 -2.427 -14.320 1.00 48.19 170 ASP A C 1
ATOM 1308 O O . ASP A 1 170 ? -24.645 -2.022 -14.794 1.00 48.19 170 ASP A O 1
ATOM 1312 N N . ASN A 1 171 ? -23.412 -2.531 -12.997 1.00 46.69 171 ASN A N 1
ATOM 1313 C CA . ASN A 1 171 ? -24.422 -2.121 -12.016 1.00 46.69 171 ASN A CA 1
ATOM 1314 C C . ASN A 1 171 ? -24.286 -0.648 -11.592 1.00 46.69 171 ASN A C 1
ATOM 1316 O O . ASN A 1 171 ? -25.122 -0.151 -10.837 1.00 46.69 171 ASN A O 1
ATOM 1320 N N . ALA A 1 172 ? -23.268 0.073 -12.076 1.00 49.06 172 ALA A N 1
ATOM 1321 C CA . ALA A 1 172 ? -23.057 1.490 -11.795 1.00 49.06 172 ALA A CA 1
ATOM 1322 C C . ALA A 1 172 ? -23.851 2.393 -12.758 1.00 49.06 172 ALA A C 1
ATOM 1324 O O . ALA A 1 172 ? -23.330 3.367 -13.290 1.00 49.06 172 ALA A O 1
ATOM 1325 N N . ASN A 1 173 ? -25.135 2.098 -12.966 1.00 41.34 173 ASN A N 1
ATOM 1326 C CA . ASN A 1 173 ? -26.059 3.079 -13.523 1.00 41.34 173 ASN A CA 1
ATOM 1327 C C . ASN A 1 173 ? -26.564 3.945 -12.352 1.00 41.34 173 ASN A C 1
ATOM 1329 O O . ASN A 1 173 ? -27.501 3.574 -11.647 1.00 41.34 173 ASN A O 1
ATOM 1333 N N . ARG A 1 174 ? -25.887 5.069 -12.086 1.00 45.25 174 ARG A N 1
ATOM 1334 C CA . ARG A 1 174 ? -26.366 6.148 -11.195 1.00 45.25 174 ARG A CA 1
ATOM 1335 C C . ARG A 1 174 ? -26.654 7.394 -12.055 1.00 45.25 174 ARG A C 1
ATOM 1337 O O . ARG A 1 174 ? -25.917 7.584 -13.021 1.00 45.25 174 ARG A O 1
ATOM 1344 N N . PRO A 1 175 ? -27.625 8.273 -11.717 1.00 47.62 175 PRO A N 1
ATOM 1345 C CA . PRO A 1 175 ? -28.241 8.439 -10.393 1.00 47.62 175 PRO A CA 1
ATOM 1346 C C . PRO A 1 175 ? -29.784 8.572 -10.380 1.00 47.62 175 PRO A C 1
ATOM 1348 O O . PRO A 1 175 ? -30.433 8.713 -11.418 1.00 47.62 175 PRO A O 1
ATOM 1351 N N . ALA A 1 176 ? -30.340 8.633 -9.165 1.00 34.97 176 ALA A N 1
ATOM 1352 C CA . ALA A 1 176 ? -30.940 9.874 -8.663 1.00 34.97 176 ALA A CA 1
ATOM 1353 C C . ALA A 1 176 ? -30.338 10.179 -7.283 1.00 34.97 176 ALA A C 1
ATOM 1355 O O . ALA A 1 176 ? -30.205 9.216 -6.493 1.00 34.97 176 ALA A O 1
#

Solvent-accessible surface area (backbone atoms only — not comparable to full-atom values): 10604 Å² total; per-residue (Å²): 102,49,78,37,83,44,52,57,73,58,39,49,53,50,49,39,68,74,48,31,40,71,90,75,76,29,35,92,40,68,66,48,29,38,76,71,59,80,21,84,41,81,44,22,34,87,73,51,76,62,56,79,81,51,64,87,45,100,62,93,61,51,57,58,64,66,55,59,28,63,67,44,47,75,75,77,77,56,75,54,45,60,40,74,40,77,45,80,42,61,49,69,66,30,27,65,86,48,59,49,25,48,50,73,44,82,75,88,44,73,67,56,52,54,48,36,52,63,53,70,40,91,84,56,64,99,74,55,67,71,52,61,71,60,44,86,56,61,69,60,53,48,51,55,52,52,64,58,50,74,78,47,84,32,37,26,61,39,45,71,72,33,56,86,36,81,75,34,60,78,68,66,82,76,87,134